Protein AF-A0A535UXM1-F1 (afdb_monomer)

Radius of gyration: 13.02 Å; Cα contacts (8 Å, |Δi|>4): 56; ch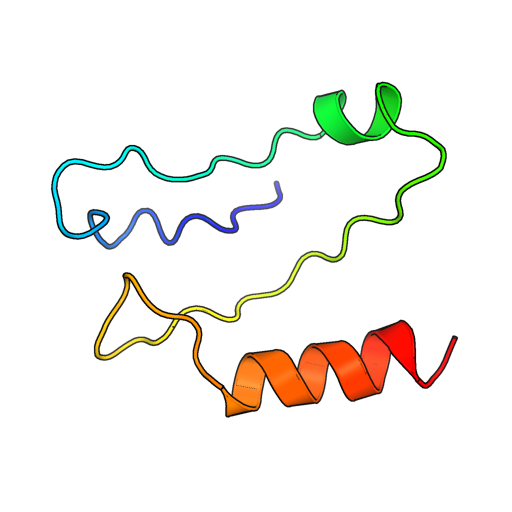ains: 1; bounding box: 23×27×37 Å

Solvent-accessible surface area (backbone atoms only — not comparable to full-atom values): 4166 Å² total; per-residue (Å²): 136,72,73,71,39,66,83,91,48,77,45,72,87,84,48,77,71,62,76,67,52,81,69,57,48,76,77,36,80,90,54,86,84,81,89,64,89,28,65,18,88,90,47,63,72,38,68,26,68,67,49,42,52,53,49,46,56,61,64,57,69,73,101

Structure (mmCIF, N/CA/C/O backbone):
data_AF-A0A535UXM1-F1
#
_entry.id   AF-A0A535UXM1-F1
#
loop_
_atom_site.group_PDB
_atom_site.id
_atom_site.type_symbol
_atom_site.label_atom_id
_atom_site.label_alt_id
_atom_site.label_comp_id
_atom_site.label_asym_id
_atom_site.label_entity_id
_atom_site.label_seq_id
_atom_site.pdbx_PDB_ins_code
_atom_site.Cartn_x
_atom_site.Cartn_y
_atom_site.Cartn_z
_atom_site.occupancy
_atom_site.B_iso_or_equiv
_atom_site.auth_seq_id
_atom_site.auth_comp_id
_atom_site.auth_asym_id
_atom_site.auth_atom_id
_atom_site.pdbx_PDB_model_num
ATOM 1 N N . MET A 1 1 ? 4.198 11.913 2.087 1.00 32.34 1 MET A N 1
ATOM 2 C CA . MET A 1 1 ? 3.686 11.527 0.755 1.00 32.34 1 MET A CA 1
ATOM 3 C C . MET A 1 1 ? 3.437 10.024 0.784 1.00 32.34 1 MET A C 1
ATOM 5 O O . MET A 1 1 ? 4.400 9.278 0.879 1.00 32.34 1 MET A O 1
ATOM 9 N N . LEU A 1 2 ? 2.176 9.583 0.860 1.00 37.84 2 LEU A N 1
ATOM 10 C CA . LEU A 1 2 ? 1.837 8.156 0.819 1.00 37.84 2 LEU A CA 1
ATOM 11 C C . LEU A 1 2 ? 1.805 7.716 -0.641 1.00 37.84 2 LEU A C 1
ATOM 13 O O . LEU A 1 2 ? 1.031 8.262 -1.420 1.00 37.84 2 LEU A O 1
ATOM 17 N N . VAL A 1 3 ? 2.630 6.740 -0.997 1.00 36.41 3 VAL A N 1
ATOM 18 C CA . VAL A 1 3 ? 2.703 6.194 -2.351 1.00 36.41 3 VAL A CA 1
ATOM 19 C C . VAL A 1 3 ? 2.425 4.694 -2.230 1.00 36.41 3 VAL A C 1
ATOM 21 O O . VAL A 1 3 ? 3.329 3.927 -1.931 1.00 36.41 3 VAL A O 1
ATOM 24 N N . ASN A 1 4 ? 1.160 4.279 -2.371 1.00 49.09 4 ASN A N 1
ATOM 25 C CA . ASN A 1 4 ? 0.780 2.858 -2.523 1.00 49.09 4 ASN A CA 1
ATOM 26 C C . ASN A 1 4 ? 0.452 2.521 -3.987 1.00 49.09 4 ASN A C 1
ATOM 28 O O . ASN A 1 4 ? -0.368 1.674 -4.319 1.00 49.09 4 ASN A O 1
ATOM 32 N N . SER A 1 5 ? 1.105 3.218 -4.896 1.00 47.22 5 SER A N 1
ATOM 33 C CA . SER A 1 5 ? 1.171 2.825 -6.289 1.00 47.22 5 SER A CA 1
ATOM 34 C C . SER A 1 5 ? 2.655 2.723 -6.524 1.00 47.22 5 SER A C 1
ATOM 36 O O . SER A 1 5 ? 3.354 3.731 -6.466 1.00 47.22 5 SER A O 1
ATOM 38 N N . ASN A 1 6 ? 3.186 1.513 -6.649 1.00 51.09 6 ASN A N 1
ATOM 39 C CA . ASN A 1 6 ? 4.591 1.367 -6.981 1.00 51.09 6 ASN A CA 1
ATOM 40 C C . ASN A 1 6 ? 4.773 1.951 -8.390 1.00 51.09 6 ASN A C 1
ATOM 42 O O . ASN A 1 6 ? 4.565 1.258 -9.376 1.00 51.09 6 ASN A O 1
ATOM 46 N N . ASN A 1 7 ? 5.084 3.249 -8.485 1.00 54.09 7 ASN A N 1
ATOM 47 C CA . ASN A 1 7 ? 5.188 3.988 -9.749 1.00 54.09 7 ASN A CA 1
ATOM 48 C C . ASN A 1 7 ? 6.299 3.429 -10.650 1.00 54.09 7 ASN A C 1
ATOM 50 O O . ASN A 1 7 ? 6.382 3.786 -11.820 1.00 54.09 7 ASN A O 1
ATOM 54 N N . ALA A 1 8 ? 7.148 2.552 -10.105 1.00 55.84 8 ALA A N 1
ATOM 55 C CA . ALA A 1 8 ? 8.146 1.799 -10.845 1.00 55.84 8 ALA A CA 1
ATOM 56 C C . ALA A 1 8 ? 7.539 0.747 -11.790 1.00 55.84 8 ALA A C 1
ATOM 58 O O . ALA A 1 8 ? 8.243 0.259 -12.670 1.00 55.84 8 ALA A O 1
ATOM 59 N N . TYR A 1 9 ? 6.259 0.387 -11.630 1.00 54.97 9 TYR A N 1
ATOM 60 C CA . TYR A 1 9 ? 5.646 -0.679 -12.410 1.00 54.97 9 TYR A CA 1
ATOM 61 C C . TYR A 1 9 ? 4.222 -0.340 -12.850 1.00 54.97 9 TYR A C 1
ATOM 63 O O . TYR A 1 9 ? 3.370 0.046 -12.050 1.00 54.97 9 TYR A O 1
ATOM 71 N N . ALA A 1 10 ? 3.950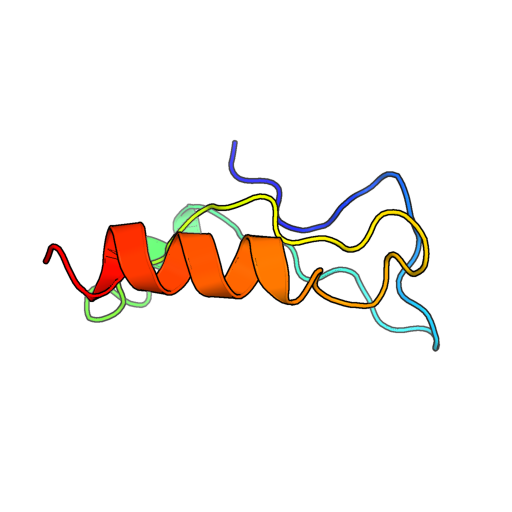 -0.527 -14.142 1.00 57.59 10 ALA A N 1
ATOM 72 C CA . ALA A 1 10 ? 2.621 -0.326 -14.699 1.00 57.59 10 ALA A CA 1
ATOM 73 C C . ALA A 1 10 ? 1.640 -1.398 -14.175 1.00 57.59 10 ALA A C 1
ATOM 75 O O . ALA A 1 10 ? 1.997 -2.582 -14.130 1.00 57.59 10 ALA A O 1
ATOM 76 N N . PRO A 1 11 ? 0.397 -1.032 -13.813 1.00 60.06 11 PRO A N 1
ATOM 77 C CA . PRO A 1 11 ? -0.640 -2.011 -13.519 1.00 60.06 11 PRO A CA 1
ATOM 78 C C . PRO A 1 11 ? -0.889 -2.884 -14.752 1.00 60.06 11 PRO A C 1
ATOM 80 O O . PRO A 1 11 ? -0.982 -2.400 -15.881 1.00 60.06 11 PRO A O 1
ATOM 83 N N . THR A 1 12 ? -0.988 -4.194 -14.553 1.00 58.31 12 THR A N 1
ATOM 84 C CA . THR A 1 12 ? -1.297 -5.125 -15.644 1.00 58.31 12 THR A CA 1
ATOM 85 C C . THR A 1 12 ? -2.760 -4.980 -16.062 1.00 58.31 12 THR A C 1
ATOM 87 O O . THR A 1 12 ? -3.626 -4.897 -15.196 1.00 58.31 12 THR A O 1
ATOM 90 N N . GLY A 1 13 ? -3.050 -5.021 -17.367 1.00 59.41 13 GLY A N 1
ATOM 91 C CA . GLY A 1 13 ? -4.429 -5.053 -17.880 1.00 59.41 13 GLY A CA 1
ATOM 92 C C . GLY A 1 13 ? -5.070 -3.689 -18.161 1.00 59.41 13 GLY A C 1
ATOM 93 O O . GLY A 1 13 ? -6.291 -3.592 -18.155 1.00 59.41 13 GLY A O 1
ATOM 94 N N . GLY A 1 14 ? -4.275 -2.634 -18.387 1.00 60.25 14 GLY A N 1
ATOM 95 C CA . GLY A 1 14 ? -4.782 -1.309 -18.787 1.00 60.25 14 GLY A CA 1
ATOM 96 C C . GLY A 1 14 ? -5.434 -0.498 -17.661 1.00 60.25 14 GLY A C 1
ATOM 97 O O . GLY A 1 14 ? -6.008 0.558 -17.914 1.00 60.25 14 GLY A O 1
ATOM 98 N N . GLN A 1 15 ? -5.352 -0.976 -16.419 1.00 65.31 15 GLN A N 1
ATOM 99 C CA . GLN A 1 15 ? -5.888 -0.283 -15.252 1.00 65.31 15 GLN A CA 1
ATOM 100 C C . GLN A 1 15 ? -4.971 0.874 -14.844 1.00 65.31 15 GLN A C 1
ATOM 102 O O . GLN A 1 15 ? -3.747 0.768 -14.910 1.00 65.31 15 GLN A O 1
ATOM 107 N N . ALA A 1 16 ? -5.558 1.985 -14.400 1.00 66.12 16 ALA A N 1
ATOM 108 C CA . ALA A 1 16 ? -4.792 3.087 -13.832 1.00 66.12 16 ALA A CA 1
ATOM 109 C C . ALA A 1 16 ? -4.277 2.714 -12.426 1.00 66.12 16 ALA A C 1
ATOM 111 O O . ALA A 1 16 ? -4.986 2.029 -11.683 1.00 66.12 16 ALA A O 1
ATOM 112 N N . PRO A 1 17 ? -3.075 3.167 -12.023 1.00 68.56 17 PRO A N 1
ATOM 113 C CA . PRO A 1 17 ? -2.602 2.975 -10.659 1.00 68.56 17 PRO A CA 1
ATOM 114 C C . PRO A 1 17 ? -3.559 3.634 -9.662 1.00 68.56 17 PRO A C 1
ATOM 116 O O . PRO A 1 17 ? -4.006 4.764 -9.870 1.00 68.56 17 PRO A O 1
ATOM 119 N N . VAL A 1 18 ? -3.840 2.955 -8.550 1.00 72.12 18 VAL A N 1
ATOM 120 C CA . VAL A 1 18 ? -4.627 3.545 -7.461 1.00 72.12 18 VAL A CA 1
ATOM 121 C C . VAL A 1 18 ? -3.733 4.508 -6.692 1.00 72.12 18 VAL A C 1
ATOM 123 O O . VAL A 1 18 ? -2.844 4.078 -5.958 1.00 72.12 18 VAL A O 1
ATOM 126 N N . ILE A 1 19 ? -3.953 5.811 -6.870 1.00 74.00 19 ILE A N 1
ATOM 127 C CA . ILE A 1 19 ? -3.206 6.871 -6.185 1.00 74.00 19 ILE A CA 1
ATOM 128 C C . ILE A 1 19 ? -3.988 7.294 -4.948 1.00 74.00 19 ILE A C 1
ATOM 130 O O . ILE A 1 19 ? -5.065 7.874 -5.063 1.00 74.00 19 ILE A O 1
ATOM 134 N N . PHE A 1 20 ? -3.419 7.057 -3.770 1.00 75.12 20 PHE A N 1
ATOM 135 C CA . PHE A 1 20 ? -3.975 7.579 -2.528 1.00 75.12 20 PHE A CA 1
ATOM 136 C C . PHE A 1 20 ? -3.667 9.073 -2.386 1.00 75.12 20 PHE A C 1
ATOM 138 O O . PHE A 1 20 ? -2.497 9.469 -2.421 1.00 75.12 20 PHE A O 1
ATOM 145 N N . ARG A 1 21 ? -4.692 9.909 -2.183 1.00 78.56 21 ARG A N 1
ATOM 146 C CA . ARG A 1 21 ? -4.508 11.340 -1.922 1.00 78.56 21 ARG A CA 1
ATOM 147 C C . ARG A 1 21 ? -4.797 11.625 -0.450 1.00 78.56 21 ARG A C 1
ATOM 149 O O . ARG A 1 21 ? -5.831 11.205 0.050 1.00 78.56 21 ARG A O 1
ATOM 156 N N . PRO A 1 22 ? -3.957 12.408 0.253 1.00 74.19 22 PRO A N 1
ATOM 157 C CA . PRO A 1 22 ? -4.244 12.792 1.636 1.00 74.19 22 PRO A CA 1
ATOM 158 C C . PRO A 1 22 ? -5.609 13.466 1.821 1.00 74.19 22 PRO A C 1
ATOM 160 O O . PRO A 1 22 ? -6.210 13.326 2.871 1.00 74.19 22 PRO A O 1
ATOM 163 N N . ALA A 1 23 ? -6.131 14.155 0.803 1.00 80.38 23 ALA A N 1
ATOM 164 C CA . ALA A 1 23 ? -7.471 14.741 0.851 1.00 80.38 23 ALA A CA 1
ATOM 165 C C . ALA A 1 23 ? -8.603 13.696 0.947 1.00 80.38 23 ALA A C 1
ATOM 167 O O . ALA A 1 23 ? -9.692 14.029 1.409 1.00 80.38 23 ALA A O 1
ATOM 168 N N . ASP A 1 24 ? -8.360 12.445 0.545 1.00 74.62 24 ASP A N 1
ATOM 169 C CA . ASP A 1 24 ? -9.352 11.368 0.618 1.00 74.62 24 ASP A CA 1
ATOM 170 C C . ASP A 1 24 ? -9.635 10.960 2.073 1.00 74.62 24 ASP A C 1
ATOM 172 O O . ASP A 1 24 ? -10.744 10.525 2.375 1.00 74.62 24 ASP A O 1
ATOM 176 N N . THR A 1 25 ? -8.691 11.178 3.002 1.00 77.75 25 THR A N 1
ATOM 177 C CA . THR A 1 25 ? -8.928 10.916 4.433 1.00 77.75 25 THR A CA 1
ATOM 178 C C . THR A 1 25 ? -9.961 11.863 5.023 1.00 77.75 25 THR A C 1
ATOM 180 O O . THR A 1 25 ? -10.762 11.456 5.854 1.00 77.75 25 THR A O 1
ATOM 183 N N . ALA A 1 26 ? -9.978 13.119 4.570 1.00 80.88 26 ALA A N 1
ATOM 184 C CA . ALA A 1 26 ? -10.927 14.116 5.048 1.00 80.88 26 ALA A CA 1
ATOM 185 C C . ALA A 1 26 ? -12.365 13.827 4.585 1.00 80.88 26 ALA A C 1
ATOM 187 O O . ALA A 1 26 ? -13.310 14.294 5.214 1.00 80.88 26 ALA A O 1
ATOM 188 N N . ARG A 1 27 ? -12.539 13.061 3.497 1.00 84.44 27 ARG A N 1
ATOM 189 C CA . ARG A 1 27 ? -13.859 12.658 2.982 1.00 84.44 27 ARG A CA 1
ATOM 190 C C . ARG A 1 27 ? -14.465 11.476 3.736 1.00 84.44 27 ARG A C 1
ATOM 192 O O . ARG A 1 27 ? -15.679 11.325 3.708 1.00 84.44 27 ARG A O 1
ATOM 199 N N . HIS A 1 28 ? -13.624 10.675 4.385 1.00 81.50 28 HIS A N 1
ATOM 200 C CA . HIS A 1 28 ? -14.006 9.445 5.075 1.00 81.50 28 HIS A CA 1
ATOM 201 C C . HIS A 1 28 ? -13.415 9.415 6.490 1.00 81.50 28 HIS A C 1
ATOM 203 O O . HIS A 1 28 ? -12.498 8.631 6.756 1.00 81.50 28 HIS A O 1
ATOM 209 N N . PRO A 1 29 ? -13.887 10.288 7.402 1.00 83.75 29 PRO A N 1
ATOM 210 C CA . PRO A 1 29 ? -13.385 10.347 8.775 1.00 83.75 29 PRO A CA 1
ATOM 211 C C . PRO A 1 29 ? -13.612 9.045 9.561 1.00 83.75 29 PRO A C 1
ATOM 213 O O . PRO A 1 29 ? -12.898 8.776 10.524 1.00 83.75 29 PRO A O 1
ATOM 216 N N . GLU A 1 30 ? -14.576 8.223 9.148 1.00 88.81 30 GLU A N 1
ATOM 217 C CA . GLU A 1 30 ? -14.863 6.898 9.699 1.00 88.81 30 GLU A CA 1
ATOM 218 C C . GLU A 1 30 ? -13.823 5.833 9.316 1.00 88.81 30 GLU A C 1
ATOM 220 O O . GLU A 1 30 ? -13.771 4.765 9.928 1.00 88.81 30 GLU A O 1
ATOM 225 N N . VAL A 1 31 ? -12.979 6.105 8.315 1.00 83.81 31 VAL A N 1
ATOM 226 C CA . VAL A 1 31 ? -12.012 5.145 7.779 1.00 83.81 31 VAL A CA 1
ATOM 227 C C . VAL A 1 31 ? -10.598 5.487 8.234 1.00 83.81 31 VAL A C 1
ATOM 229 O O . VAL A 1 31 ? -10.054 6.558 7.960 1.00 83.81 31 VAL A O 1
ATOM 232 N N . ARG A 1 32 ? -9.927 4.513 8.857 1.00 81.62 32 ARG A N 1
ATOM 233 C CA . ARG A 1 32 ? -8.493 4.600 9.150 1.00 81.62 32 ARG A CA 1
ATOM 234 C C . ARG A 1 32 ? -7.678 4.020 7.999 1.00 81.62 32 ARG A C 1
ATOM 236 O O . ARG A 1 32 ? -7.545 2.808 7.857 1.00 81.62 32 ARG A O 1
ATOM 243 N N . PHE A 1 33 ? -7.062 4.893 7.213 1.00 82.25 33 PHE A N 1
ATOM 244 C CA . PHE A 1 33 ? -6.159 4.484 6.139 1.00 82.25 33 PHE A CA 1
ATOM 245 C C . PHE A 1 33 ? -4.800 4.034 6.695 1.00 82.25 33 PHE A C 1
ATOM 247 O O . PHE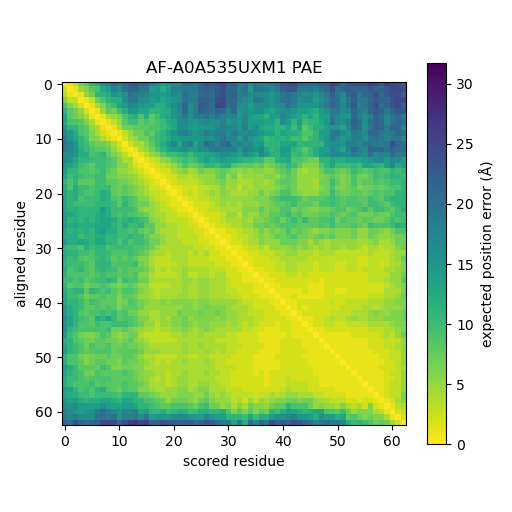 A 1 33 ? -4.188 4.723 7.514 1.00 82.25 33 PHE A O 1
ATOM 254 N N . ILE A 1 34 ? -4.306 2.881 6.231 1.00 83.00 34 ILE A N 1
ATOM 255 C CA . ILE A 1 34 ? -3.011 2.319 6.640 1.00 83.00 34 ILE A CA 1
ATOM 256 C C . ILE A 1 34 ? -2.047 2.350 5.454 1.00 83.00 34 ILE A C 1
ATOM 258 O O . ILE A 1 34 ? -2.201 1.626 4.475 1.00 83.00 34 ILE A O 1
ATOM 262 N N . ALA A 1 35 ? -1.018 3.184 5.576 1.00 80.94 35 ALA A N 1
ATOM 263 C CA . ALA A 1 35 ? 0.101 3.244 4.646 1.00 80.94 35 ALA A CA 1
ATOM 264 C C . ALA A 1 35 ? 1.030 2.040 4.818 1.00 80.94 35 ALA A C 1
ATOM 266 O O . ALA A 1 35 ? 1.574 1.851 5.909 1.00 80.94 35 ALA A O 1
ATOM 267 N N . SER A 1 36 ? 1.283 1.262 3.767 1.00 84.25 36 SER A N 1
ATOM 268 C CA . SER A 1 36 ? 2.310 0.220 3.818 1.00 84.25 36 SER A CA 1
ATOM 269 C C . SER A 1 36 ? 2.797 -0.1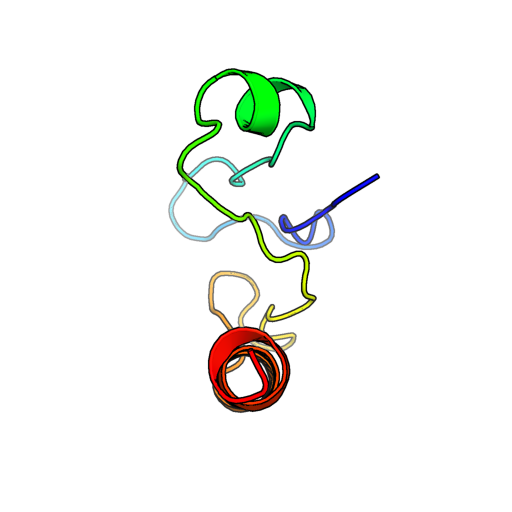72 2.426 1.00 84.25 36 SER A C 1
ATOM 271 O O . SER A 1 36 ? 1.995 -0.236 1.496 1.00 84.25 36 SER A O 1
ATOM 273 N N . ASP A 1 37 ? 4.097 -0.458 2.290 1.00 85.56 37 ASP A N 1
ATOM 274 C CA . ASP A 1 37 ? 4.608 -1.155 1.109 1.00 85.56 37 ASP A CA 1
ATOM 275 C C . ASP A 1 37 ? 4.239 -2.633 1.211 1.00 85.56 37 ASP A C 1
ATOM 277 O O . ASP A 1 37 ? 4.853 -3.412 1.942 1.00 85.56 37 ASP A O 1
ATOM 281 N N . VAL A 1 38 ? 3.220 -3.003 0.452 1.00 89.38 38 VAL A N 1
ATOM 282 C CA . VAL A 1 38 ? 2.752 -4.379 0.317 1.00 89.38 38 VAL A CA 1
ATOM 283 C C . VAL A 1 38 ? 2.840 -4.842 -1.129 1.00 89.38 38 VAL A C 1
ATOM 285 O O . VAL A 1 38 ? 2.169 -5.795 -1.493 1.00 89.38 38 VAL A O 1
ATOM 288 N N . VAL A 1 39 ? 3.617 -4.177 -1.988 1.00 85.31 39 VAL A N 1
ATOM 289 C CA . VAL A 1 39 ? 3.692 -4.551 -3.405 1.00 85.31 39 VAL A CA 1
ATOM 290 C C . VAL A 1 39 ? 4.643 -5.730 -3.594 1.00 85.31 39 VAL A C 1
ATOM 292 O O . VAL A 1 39 ? 5.742 -5.779 -3.026 1.00 85.31 39 VAL A O 1
ATOM 295 N N . ASN A 1 40 ? 4.206 -6.691 -4.408 1.00 85.88 40 ASN A N 1
ATOM 296 C CA . ASN A 1 40 ? 5.013 -7.824 -4.825 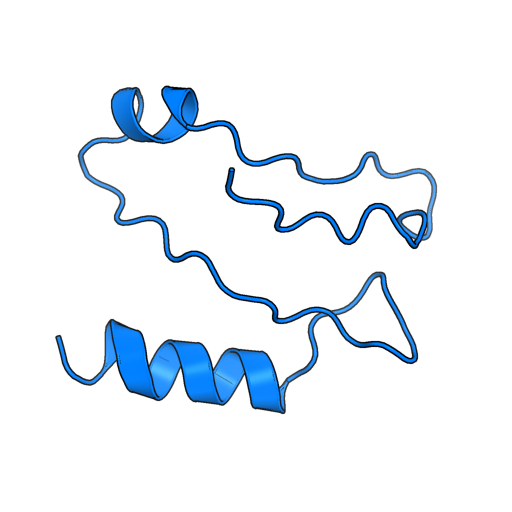1.00 85.88 40 ASN A CA 1
ATOM 297 C C . ASN A 1 40 ? 6.032 -7.376 -5.874 1.00 85.88 40 ASN A C 1
ATOM 299 O O . ASN A 1 40 ? 5.679 -6.913 -6.954 1.00 85.88 40 ASN A O 1
ATOM 303 N N . VAL A 1 41 ? 7.315 -7.552 -5.571 1.00 83.00 41 VAL A N 1
ATOM 304 C CA . VAL A 1 41 ? 8.412 -7.084 -6.432 1.00 83.00 41 VAL A CA 1
ATOM 305 C C . VAL A 1 41 ? 8.511 -7.891 -7.735 1.00 83.00 41 VAL A C 1
ATOM 307 O O . VAL A 1 41 ? 8.936 -7.361 -8.753 1.00 83.00 41 VAL A O 1
ATOM 310 N N . ARG A 1 42 ? 8.099 -9.169 -7.723 1.00 84.88 42 ARG A N 1
ATOM 311 C CA . ARG A 1 42 ? 8.124 -10.055 -8.904 1.00 84.88 42 ARG A CA 1
ATOM 312 C C . ARG A 1 42 ? 6.908 -9.860 -9.804 1.00 84.88 42 ARG A C 1
ATOM 314 O O . ARG A 1 42 ? 7.019 -9.996 -11.017 1.00 84.88 42 ARG A O 1
ATOM 321 N N . LYS A 1 43 ? 5.746 -9.570 -9.212 1.00 82.50 43 LYS A N 1
ATOM 322 C CA . LYS A 1 43 ? 4.493 -9.298 -9.928 1.00 82.50 43 LYS A CA 1
ATOM 323 C C . LYS A 1 43 ? 3.861 -8.011 -9.389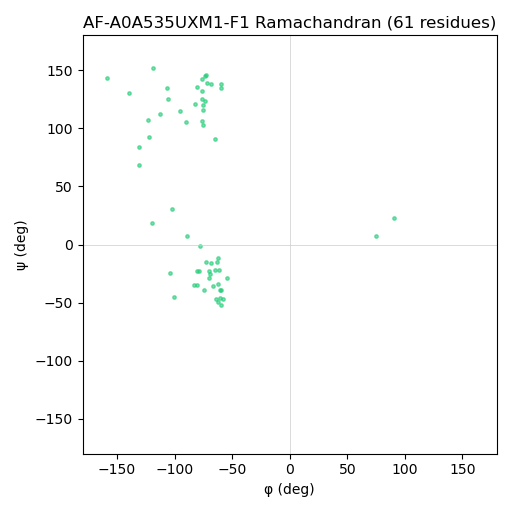 1.00 82.50 43 LYS A C 1
ATOM 325 O O . LYS A 1 43 ? 2.975 -8.085 -8.544 1.00 82.50 43 LYS A O 1
ATOM 330 N N . PRO A 1 44 ? 4.279 -6.838 -9.884 1.00 77.12 44 PRO A N 1
ATOM 331 C CA . PRO A 1 44 ? 3.931 -5.540 -9.295 1.00 77.12 44 PRO A CA 1
ATOM 332 C C . PRO A 1 44 ? 2.448 -5.169 -9.300 1.00 77.12 44 PRO A C 1
ATOM 334 O O . PRO A 1 44 ? 2.036 -4.270 -8.576 1.00 77.12 44 PRO A O 1
ATOM 337 N N . SER A 1 45 ? 1.631 -5.870 -10.086 1.00 75.38 45 SER A N 1
ATOM 338 C CA . SER A 1 45 ? 0.175 -5.750 -10.025 1.00 75.38 45 SER A CA 1
ATOM 339 C C . SER A 1 45 ? -0.461 -6.496 -8.849 1.00 75.38 45 SER A C 1
ATOM 341 O O . SER A 1 45 ? -1.679 -6.499 -8.724 1.00 75.38 45 SER A O 1
ATOM 343 N N . HIS A 1 46 ? 0.333 -7.191 -8.031 1.00 82.62 46 HIS A N 1
ATOM 344 C CA . HIS A 1 46 ? -0.132 -7.998 -6.907 1.00 82.62 46 HIS A CA 1
ATOM 345 C C . HIS A 1 46 ? 0.449 -7.469 -5.604 1.00 82.62 46 HIS A C 1
ATOM 347 O O . HIS A 1 46 ? 1.565 -6.944 -5.554 1.00 82.62 46 HIS A O 1
ATOM 353 N N . HIS A 1 47 ? -0.291 -7.682 -4.523 1.00 88.19 47 HIS A N 1
ATOM 354 C CA . HIS A 1 47 ? 0.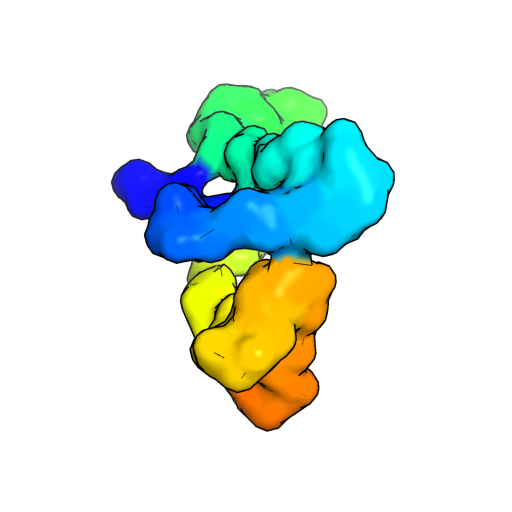283 -7.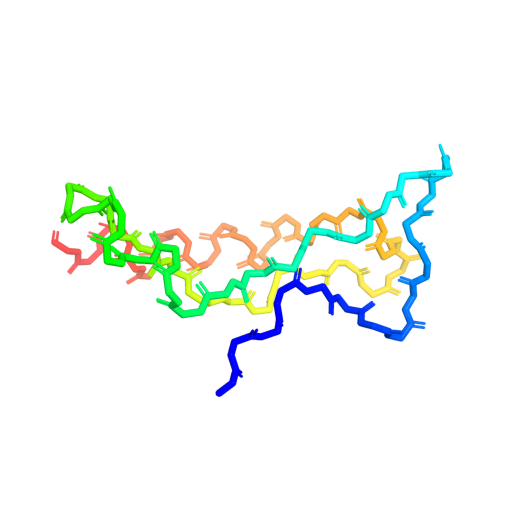562 -3.198 1.00 88.19 47 HIS A CA 1
ATOM 355 C C . HIS A 1 47 ? 1.207 -8.745 -2.896 1.00 88.19 47 HIS A C 1
ATOM 357 O O . HIS A 1 47 ? 0.982 -9.868 -3.348 1.00 88.19 47 HIS A O 1
ATOM 363 N N . ASP A 1 48 ? 2.269 -8.481 -2.143 1.00 92.12 48 ASP A N 1
ATOM 364 C CA . ASP A 1 48 ? 3.071 -9.503 -1.489 1.00 92.12 48 ASP A CA 1
ATOM 365 C C . ASP A 1 48 ? 2.281 -10.016 -0.270 1.00 92.12 48 ASP A C 1
ATOM 367 O O . ASP A 1 48 ? 2.010 -9.223 0.644 1.00 92.12 48 ASP A O 1
ATOM 371 N N . PRO A 1 49 ? 1.874 -11.301 -0.247 1.00 94.19 49 PRO A N 1
ATOM 372 C CA . PRO A 1 49 ? 1.002 -11.824 0.802 1.00 94.19 49 PRO A CA 1
ATOM 373 C C . PRO A 1 49 ? 1.606 -11.692 2.201 1.00 94.19 49 PRO A C 1
ATOM 375 O O . PRO A 1 49 ? 0.905 -11.320 3.142 1.00 94.19 49 PRO A O 1
ATOM 378 N N . ASP A 1 50 ? 2.912 -11.920 2.337 1.00 94.69 50 ASP A N 1
ATOM 379 C CA . ASP A 1 50 ? 3.581 -11.899 3.633 1.00 94.69 50 ASP A CA 1
ATOM 380 C C . ASP A 1 50 ? 3.762 -10.471 4.149 1.00 94.69 50 ASP A C 1
ATOM 382 O O . ASP A 1 50 ? 3.606 -10.212 5.348 1.00 94.69 50 ASP A O 1
ATOM 386 N N . LYS A 1 51 ? 4.097 -9.516 3.267 1.00 92.81 51 LYS A N 1
ATOM 387 C CA . LYS A 1 51 ? 4.133 -8.093 3.642 1.00 92.81 51 LYS A CA 1
ATOM 388 C C . LYS A 1 51 ? 2.752 -7.627 4.103 1.00 92.81 51 LYS A C 1
ATOM 390 O O . LYS A 1 51 ? 2.652 -6.996 5.156 1.00 92.81 51 LYS A O 1
ATOM 395 N N . LEU A 1 52 ? 1.700 -7.971 3.358 1.00 91.94 52 LEU A N 1
ATOM 396 C CA . LEU A 1 52 ? 0.328 -7.592 3.694 1.00 91.94 52 LEU A CA 1
ATOM 397 C C . LEU A 1 52 ? -0.117 -8.195 5.030 1.00 91.94 52 LEU A C 1
ATOM 399 O O . LEU A 1 52 ? -0.575 -7.460 5.907 1.00 91.94 52 LEU A O 1
ATOM 403 N N . ALA A 1 53 ? 0.084 -9.501 5.218 1.00 93.50 53 ALA A N 1
ATOM 404 C CA . ALA A 1 53 ? -0.268 -10.195 6.452 1.00 93.50 53 ALA A CA 1
ATOM 405 C C . ALA A 1 53 ? 0.436 -9.572 7.667 1.00 93.50 53 ALA A C 1
ATOM 407 O O . ALA A 1 53 ? -0.211 -9.253 8.665 1.00 93.50 53 ALA A O 1
ATOM 408 N N . ARG A 1 54 ? 1.747 -9.303 7.575 1.00 91.88 54 ARG A N 1
ATOM 409 C CA . ARG A 1 54 ? 2.496 -8.642 8.658 1.00 91.88 54 ARG A CA 1
ATOM 410 C C . ARG A 1 54 ? 1.965 -7.247 8.975 1.00 91.88 54 ARG A C 1
ATOM 412 O O . ARG A 1 54 ? 1.908 -6.882 10.149 1.00 91.88 54 ARG A O 1
ATOM 419 N N . THR A 1 55 ? 1.582 -6.469 7.966 1.00 90.75 55 THR A N 1
ATOM 420 C CA . THR A 1 55 ? 1.000 -5.136 8.173 1.00 90.75 55 THR A CA 1
ATOM 421 C C . THR A 1 55 ? -0.334 -5.217 8.902 1.00 90.75 55 THR A C 1
ATOM 423 O O . THR A 1 55 ? -0.514 -4.499 9.885 1.00 90.75 55 THR A O 1
ATOM 426 N N . ILE A 1 56 ? -1.231 -6.113 8.482 1.00 90.00 56 ILE A N 1
ATOM 427 C CA . ILE A 1 56 ? -2.526 -6.324 9.144 1.00 90.00 56 ILE A CA 1
ATOM 428 C C . ILE A 1 56 ? -2.305 -6.745 10.600 1.00 90.00 56 ILE A C 1
ATOM 430 O O . ILE A 1 56 ? -2.796 -6.086 11.514 1.00 90.00 56 ILE A O 1
ATOM 434 N N . MET A 1 57 ? -1.478 -7.765 10.837 1.00 91.38 57 MET A N 1
ATOM 435 C CA . MET A 1 57 ? -1.210 -8.260 12.190 1.00 91.38 57 MET A CA 1
ATOM 436 C C . MET A 1 57 ? -0.547 -7.207 13.090 1.00 91.38 57 MET A C 1
ATOM 438 O O . MET A 1 57 ? -0.816 -7.157 14.281 1.00 91.38 57 MET A O 1
ATOM 442 N N . ARG A 1 58 ? 0.304 -6.321 12.565 1.00 86.75 58 ARG A N 1
ATOM 443 C CA . ARG A 1 58 ? 0.933 -5.274 13.393 1.00 86.75 58 ARG A CA 1
ATOM 444 C C . ARG A 1 58 ? 0.040 -4.066 13.644 1.00 86.75 58 ARG A C 1
ATOM 446 O O . ARG A 1 58 ? 0.180 -3.429 14.677 1.00 86.75 58 ARG A O 1
ATOM 453 N N . LYS A 1 59 ? -0.794 -3.676 12.679 1.00 82.25 59 LYS A N 1
ATOM 454 C CA . LYS A 1 59 ? -1.518 -2.392 12.719 1.00 82.25 59 LYS A CA 1
ATOM 455 C C . LYS A 1 59 ? -2.992 -2.521 13.078 1.00 82.25 59 LYS A C 1
ATOM 457 O O . LYS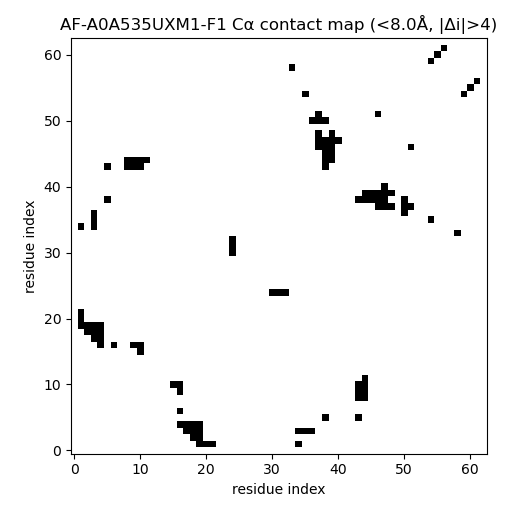 A 1 59 ? -3.555 -1.545 13.559 1.00 82.25 59 LYS A O 1
ATOM 462 N N . VAL A 1 60 ? -3.589 -3.683 12.830 1.00 76.50 60 VAL A N 1
ATOM 463 C CA . VAL A 1 60 ? -4.993 -3.969 13.146 1.00 76.50 60 VAL A CA 1
ATOM 464 C C . VAL A 1 60 ? -5.091 -4.777 14.435 1.00 76.50 60 VAL A C 1
ATOM 466 O O . VAL A 1 60 ? -5.888 -4.437 15.291 1.00 76.50 60 VAL A O 1
ATOM 469 N N . TRP A 1 61 ? -4.259 -5.809 14.607 1.00 74.75 61 TRP A N 1
ATOM 470 C CA . TRP A 1 61 ? -4.363 -6.698 15.773 1.00 74.75 61 TRP A CA 1
ATOM 471 C C . TRP A 1 61 ? -3.760 -6.121 17.066 1.00 74.75 61 TRP A C 1
ATOM 473 O O . TRP A 1 61 ? -4.129 -6.545 18.152 1.00 74.75 61 TRP A O 1
ATOM 483 N N . GLN A 1 62 ? -2.829 -5.164 16.975 1.00 62.69 62 GLN A N 1
ATOM 484 C CA . GLN A 1 62 ? -2.309 -4.439 18.150 1.00 62.69 62 GLN A CA 1
ATOM 485 C C . GLN A 1 62 ? -3.116 -3.172 18.493 1.00 62.69 62 GLN A C 1
ATOM 487 O O . GLN A 1 62 ? -2.649 -2.375 19.306 1.00 62.69 62 GLN A O 1
ATOM 492 N N . ALA A 1 63 ? -4.249 -2.938 17.822 1.00 48.75 63 ALA A N 1
ATOM 493 C CA . ALA A 1 63 ? -5.099 -1.767 18.036 1.00 48.75 63 ALA A CA 1
ATOM 494 C C . ALA A 1 63 ? -6.158 -2.018 19.113 1.00 48.75 63 ALA A C 1
ATOM 496 O O . ALA A 1 63 ? -6.644 -3.167 19.203 1.00 48.75 63 ALA A O 1
#

Sequence (63 aa):
MLVNSNNAYAPTGGQAPVIFRPADTARHPEVRFIASDVVNVRKPSHHDPDKLARTIMRKVWQA

Secondary structure (DSSP, 8-state):
----S-TTSPPTTSPPP----HHHHHH-TT--------B-SSSTTSB-HHHHHHHHHHHTTT-

Foldseek 3Di:
DQAQFPPVDDAPPPDDTDGDDPVVCVVCVVDDDDGFQQADPVHRNDGNPVRVVVSCCVPVVVD

Mean predicted aligned error: 7.96 Å

pLDDT: mean 74.78, std 15.58, range [32.34, 94.69]